Protein AF-A0A355EY61-F1 (afdb_monomer)

Structure (mmCIF, N/CA/C/O backbone):
data_AF-A0A355EY61-F1
#
_entry.id   AF-A0A355EY61-F1
#
loop_
_atom_site.group_PDB
_atom_site.id
_atom_site.type_symbol
_atom_site.label_atom_id
_atom_site.label_alt_id
_atom_site.label_comp_id
_atom_site.label_asym_id
_atom_site.label_entity_id
_atom_site.label_seq_id
_atom_site.pdbx_PDB_ins_code
_atom_site.Cartn_x
_atom_site.Cartn_y
_atom_site.Cartn_z
_atom_site.occupancy
_atom_site.B_iso_or_equiv
_atom_site.auth_seq_id
_atom_site.auth_comp_id
_atom_site.auth_asym_id
_atom_site.auth_atom_id
_atom_site.pdbx_PDB_model_num
ATOM 1 N N . MET A 1 1 ? -15.736 4.393 -1.976 1.00 70.94 1 MET A N 1
ATOM 2 C CA . MET A 1 1 ? -14.324 4.783 -1.796 1.00 70.94 1 MET A CA 1
ATOM 3 C C . MET A 1 1 ? -13.744 5.103 -3.166 1.00 70.94 1 MET A C 1
ATOM 5 O O . MET A 1 1 ? -14.042 4.361 -4.091 1.00 70.94 1 MET A O 1
ATOM 9 N N . ASP A 1 2 ? -12.980 6.187 -3.299 1.00 84.88 2 ASP A N 1
ATOM 10 C CA . ASP A 1 2 ? -12.221 6.498 -4.518 1.00 84.88 2 ASP A CA 1
ATOM 11 C C . ASP A 1 2 ? -10.753 6.102 -4.290 1.00 84.88 2 ASP A C 1
ATOM 13 O O . ASP A 1 2 ? -10.129 6.548 -3.317 1.00 84.88 2 ASP A O 1
ATOM 17 N N . VAL A 1 3 ? -10.239 5.183 -5.110 1.00 88.88 3 VAL A N 1
ATOM 18 C CA . VAL A 1 3 ? -8.876 4.637 -5.012 1.00 88.88 3 VAL A CA 1
ATOM 19 C C . VAL A 1 3 ? -8.209 4.752 -6.372 1.00 88.88 3 VAL A C 1
ATOM 21 O O . VAL A 1 3 ? -8.728 4.274 -7.381 1.00 88.88 3 VAL A O 1
ATOM 24 N N . LYS A 1 4 ? -7.035 5.383 -6.392 1.00 91.81 4 LYS A N 1
ATOM 25 C CA . LYS A 1 4 ? -6.248 5.578 -7.606 1.00 91.81 4 LYS A CA 1
ATOM 26 C C . LYS A 1 4 ? -5.435 4.310 -7.915 1.00 91.81 4 LYS A C 1
ATOM 28 O O . LYS A 1 4 ? -4.822 3.761 -7.004 1.00 91.81 4 LYS A O 1
ATOM 33 N N . PRO A 1 5 ? -5.374 3.855 -9.179 1.00 95.38 5 PRO A N 1
ATOM 34 C CA . PRO A 1 5 ? -4.490 2.759 -9.562 1.00 95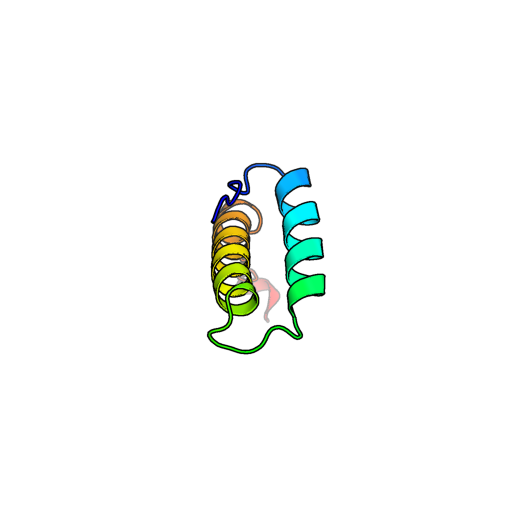.38 5 PRO A CA 1
ATOM 35 C C . PRO A 1 5 ? -3.011 3.149 -9.418 1.00 95.38 5 PRO A C 1
ATOM 37 O O . PRO A 1 5 ? -2.635 4.286 -9.711 1.00 95.38 5 PRO A O 1
ATOM 40 N N . VAL A 1 6 ? -2.169 2.181 -9.051 1.00 97.94 6 VAL A N 1
ATOM 41 C CA . VAL A 1 6 ? -0.712 2.338 -8.951 1.00 97.94 6 VAL A CA 1
ATOM 42 C C . VAL A 1 6 ? -0.078 1.987 -10.296 1.00 97.94 6 VAL A C 1
ATOM 44 O O . VAL A 1 6 ? -0.010 0.817 -10.664 1.00 97.94 6 VAL A O 1
ATOM 47 N N . LYS A 1 7 ? 0.324 2.999 -11.075 1.00 96.44 7 LYS A N 1
ATOM 48 C CA . LYS A 1 7 ? 0.872 2.806 -12.436 1.00 96.44 7 LYS A CA 1
ATOM 49 C C . LYS A 1 7 ? 2.298 3.307 -12.598 1.00 96.44 7 LYS A C 1
ATOM 51 O O . LYS A 1 7 ? 2.977 2.912 -13.538 1.00 96.44 7 LYS A O 1
ATOM 56 N N . THR A 1 8 ? 2.717 4.215 -11.730 1.00 97.69 8 THR A N 1
ATOM 57 C CA . THR A 1 8 ? 4.027 4.855 -11.780 1.00 97.69 8 THR A CA 1
ATOM 58 C C . THR A 1 8 ? 4.747 4.673 -10.454 1.00 97.69 8 THR A C 1
ATOM 60 O O . THR A 1 8 ? 4.118 4.457 -9.418 1.00 97.69 8 THR A O 1
ATOM 63 N N . GLU A 1 9 ? 6.064 4.851 -10.460 1.00 97.31 9 GLU A N 1
ATOM 64 C CA . GLU A 1 9 ? 6.857 4.837 -9.230 1.00 97.31 9 GLU A CA 1
ATOM 65 C C . GLU A 1 9 ? 6.403 5.923 -8.235 1.00 97.31 9 GLU A C 1
ATOM 67 O O . GLU A 1 9 ? 6.435 5.723 -7.022 1.00 97.31 9 GLU A O 1
ATOM 72 N N . GLN A 1 10 ? 5.920 7.064 -8.738 1.00 98.06 10 GLN A N 1
ATOM 73 C CA . GLN A 1 10 ? 5.352 8.116 -7.899 1.00 98.06 10 GLN A CA 1
ATOM 74 C C . GLN A 1 10 ? 4.066 7.651 -7.206 1.00 98.06 10 GLN A C 1
ATOM 76 O O . GLN A 1 10 ? 3.913 7.875 -6.005 1.00 98.06 10 GLN A O 1
ATOM 81 N N . ASP A 1 11 ? 3.162 6.991 -7.938 1.00 98.00 11 ASP A N 1
ATOM 82 C CA . ASP A 1 11 ? 1.947 6.415 -7.350 1.00 98.00 11 ASP A CA 1
ATOM 83 C C . ASP A 1 11 ? 2.303 5.352 -6.309 1.00 98.00 11 ASP A C 1
ATOM 85 O O . ASP A 1 11 ? 1.698 5.312 -5.240 1.00 98.00 11 ASP A O 1
ATOM 89 N N . TYR A 1 12 ? 3.308 4.525 -6.601 1.00 98.19 12 TYR A N 1
ATOM 90 C CA . TYR A 1 12 ? 3.791 3.476 -5.709 1.00 98.19 12 TYR A CA 1
ATOM 91 C C . TYR A 1 12 ? 4.304 4.065 -4.391 1.00 98.19 12 TYR A C 1
ATOM 93 O O . TYR A 1 12 ? 3.799 3.719 -3.324 1.00 98.19 12 TYR A O 1
ATOM 101 N N . ARG A 1 13 ? 5.212 5.048 -4.448 1.00 98.19 13 ARG A N 1
ATOM 102 C CA . ARG A 1 13 ? 5.741 5.728 -3.250 1.00 98.19 13 ARG A CA 1
ATOM 103 C C . ARG A 1 13 ? 4.647 6.437 -2.451 1.00 98.19 13 ARG A C 1
ATOM 105 O O . ARG A 1 13 ? 4.642 6.355 -1.226 1.00 98.19 13 ARG A O 1
ATOM 112 N N . ALA A 1 14 ? 3.712 7.108 -3.124 1.00 98.00 14 ALA A N 1
ATOM 113 C CA . ALA A 1 14 ? 2.590 7.766 -2.455 1.00 98.00 14 ALA A CA 1
ATOM 114 C C . ALA A 1 14 ? 1.653 6.756 -1.769 1.00 98.00 14 ALA A C 1
ATOM 116 O O . ALA A 1 14 ? 1.160 7.013 -0.670 1.00 98.00 14 ALA A O 1
ATOM 117 N N . THR A 1 15 ? 1.438 5.600 -2.399 1.00 98.00 15 THR A N 1
ATOM 118 C CA . THR A 1 15 ? 0.603 4.523 -1.853 1.00 98.00 15 THR A CA 1
ATOM 119 C C . THR A 1 15 ? 1.260 3.876 -0.640 1.00 98.00 15 THR A C 1
ATOM 121 O O . THR A 1 15 ? 0.588 3.694 0.370 1.00 98.00 15 THR A O 1
ATOM 124 N N . LEU A 1 16 ? 2.574 3.631 -0.673 1.00 98.25 16 LEU A N 1
ATOM 125 C CA . LEU A 1 16 ? 3.322 3.138 0.490 1.00 98.25 16 LEU A CA 1
ATOM 126 C C . LEU A 1 16 ? 3.214 4.080 1.698 1.00 98.25 16 LEU A C 1
ATOM 128 O O . LEU A 1 16 ? 3.003 3.623 2.817 1.00 98.25 16 LEU A O 1
ATOM 132 N N . GLN A 1 17 ? 3.290 5.395 1.480 1.00 98.12 17 GLN A N 1
ATOM 133 C CA . GLN A 1 17 ? 3.121 6.372 2.562 1.00 98.12 17 GLN A CA 1
ATOM 134 C C . GLN A 1 17 ? 1.707 6.363 3.157 1.00 98.12 17 GLN A C 1
ATOM 136 O O . GLN A 1 17 ? 1.532 6.625 4.344 1.00 98.12 17 GLN A O 1
ATOM 141 N N . GLU A 1 18 ? 0.680 6.122 2.343 1.00 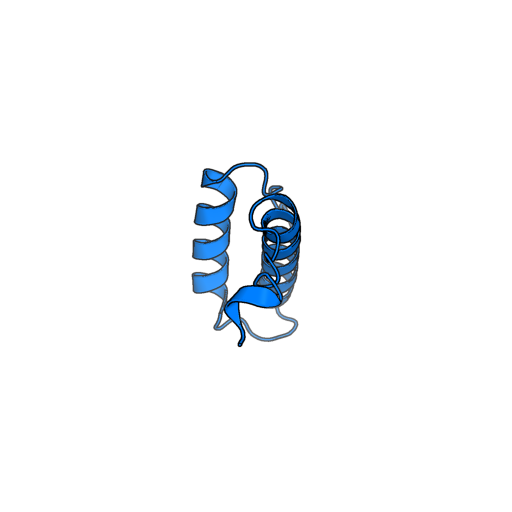97.44 18 GLU A N 1
ATOM 142 C CA . GLU A 1 18 ? -0.695 5.980 2.836 1.00 97.44 18 GLU A CA 1
ATOM 143 C C . GLU A 1 18 ? -0.873 4.674 3.613 1.00 97.44 18 GLU A C 1
ATOM 145 O O . GLU A 1 18 ? -1.459 4.685 4.691 1.00 97.44 18 GLU A O 1
ATOM 150 N N . ILE A 1 19 ? -0.309 3.574 3.115 1.00 98.12 19 ILE A N 1
ATOM 151 C CA . ILE A 1 19 ? -0.275 2.286 3.815 1.00 98.12 19 ILE A CA 1
ATOM 152 C C . ILE A 1 19 ? 0.362 2.447 5.201 1.00 98.12 19 ILE A C 1
ATOM 154 O O . ILE A 1 19 ? -0.231 2.023 6.189 1.00 98.12 19 ILE A O 1
ATOM 158 N N . GLU A 1 20 ? 1.510 3.124 5.298 1.00 98.06 20 GLU A N 1
ATOM 159 C CA . GLU A 1 20 ? 2.189 3.395 6.572 1.00 98.06 20 GLU A CA 1
ATOM 160 C C . GLU A 1 20 ? 1.291 4.161 7.556 1.00 98.06 20 GLU A C 1
ATOM 162 O O . GLU A 1 20 ? 1.204 3.798 8.730 1.00 98.06 20 GLU A O 1
ATOM 167 N N . ARG A 1 21 ? 0.553 5.174 7.079 1.00 97.62 21 ARG A N 1
ATOM 168 C CA . ARG A 1 21 ? -0.405 5.929 7.909 1.00 97.62 21 ARG A CA 1
ATOM 169 C C . ARG A 1 21 ? -1.569 5.077 8.410 1.00 97.62 21 ARG A C 1
ATOM 171 O O . ARG A 1 21 ? -2.108 5.369 9.475 1.00 97.62 21 ARG A O 1
ATOM 178 N N . LEU A 1 22 ? -1.969 4.065 7.644 1.00 97.56 22 LEU A N 1
ATOM 179 C CA . LEU A 1 22 ? -3.113 3.207 7.945 1.00 97.56 22 LEU A CA 1
ATOM 180 C C . LEU A 1 22 ? -2.729 1.932 8.710 1.00 97.56 22 LEU A C 1
ATOM 182 O O . LEU A 1 22 ? -3.617 1.172 9.070 1.00 97.56 22 LEU A O 1
ATOM 186 N N . MET A 1 23 ? -1.448 1.701 9.021 1.00 95.19 23 MET A N 1
ATOM 187 C CA . MET A 1 23 ? -0.984 0.482 9.710 1.00 95.19 23 MET A CA 1
ATOM 188 C C . MET A 1 23 ? -1.662 0.210 11.062 1.00 95.19 23 MET A C 1
ATOM 190 O O . MET A 1 23 ? -1.723 -0.935 11.500 1.00 95.19 23 MET A O 1
ATOM 194 N N . SER A 1 24 ? -2.164 1.245 11.738 1.00 97.12 24 SER A N 1
ATOM 195 C CA . SER A 1 24 ? -2.897 1.129 13.005 1.00 97.12 24 SER A CA 1
ATOM 196 C C . SER A 1 24 ? -4.420 1.061 12.836 1.00 97.12 24 SER A C 1
ATOM 198 O O . SER A 1 24 ? -5.144 1.102 13.834 1.00 97.12 24 SER A O 1
ATOM 200 N N . ALA A 1 25 ? -4.917 0.981 11.597 1.00 97.88 25 ALA A N 1
ATOM 201 C CA . ALA A 1 25 ? -6.340 0.889 11.313 1.00 97.88 25 ALA A CA 1
ATOM 202 C C . ALA A 1 25 ? -6.951 -0.360 11.955 1.00 97.88 25 ALA A C 1
ATOM 204 O O . ALA A 1 25 ? -6.357 -1.439 11.989 1.00 97.88 25 ALA A O 1
ATOM 205 N N . VAL A 1 26 ? -8.170 -0.204 12.468 1.00 97.88 26 VAL A N 1
ATOM 206 C CA . VAL A 1 26 ? -8.898 -1.314 13.078 1.00 97.88 26 VAL A CA 1
ATOM 207 C C . VAL A 1 26 ? -9.376 -2.251 11.964 1.00 97.88 26 VAL A C 1
ATOM 209 O O . VAL A 1 26 ? -9.998 -1.783 11.008 1.00 97.88 26 VAL A O 1
ATOM 212 N N . PRO A 1 27 ? -9.144 -3.571 12.068 1.00 94.25 27 PRO A N 1
ATOM 213 C CA . PRO A 1 27 ? -9.661 -4.526 11.095 1.00 94.25 27 PRO A CA 1
ATOM 214 C C . PRO A 1 27 ? -11.179 -4.399 10.919 1.00 94.25 27 PRO A C 1
ATOM 216 O O . PRO A 1 27 ? -11.924 -4.346 11.899 1.00 94.25 27 PRO A O 1
ATOM 219 N N . GLY A 1 28 ? -11.637 -4.345 9.667 1.00 93.31 28 GLY A N 1
ATOM 220 C CA . GLY A 1 28 ? -13.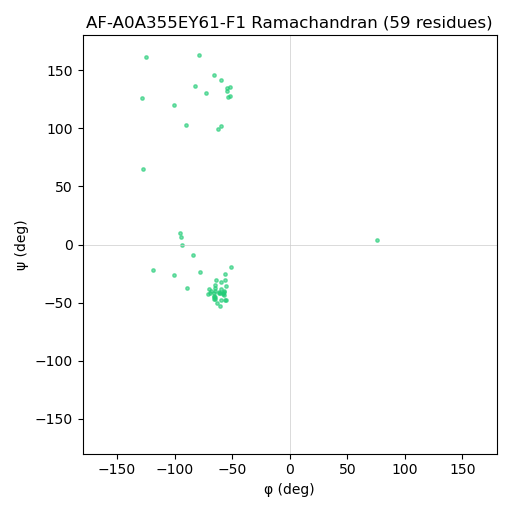051 -4.156 9.328 1.00 93.31 28 GLY A CA 1
ATOM 221 C C . GLY A 1 28 ? -13.584 -2.728 9.507 1.00 93.31 28 GLY A C 1
ATOM 222 O O . GLY A 1 28 ? -14.779 -2.508 9.315 1.00 93.31 28 GLY A O 1
ATOM 223 N N . SER A 1 29 ? -12.743 -1.751 9.871 1.00 97.56 29 SER A N 1
ATOM 224 C CA . SER A 1 29 ? -13.097 -0.332 9.752 1.00 97.56 29 SER A CA 1
ATOM 225 C C . SER A 1 29 ? -12.937 0.148 8.302 1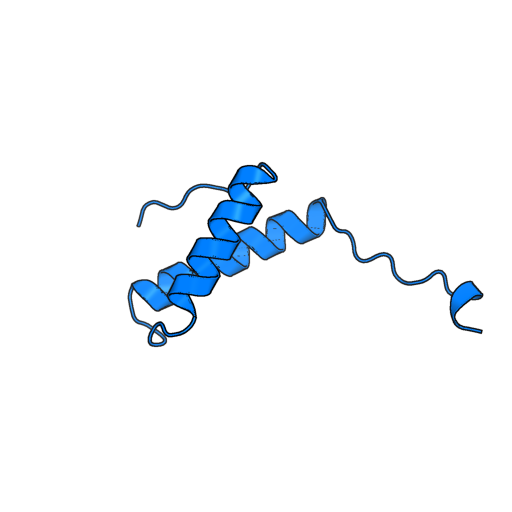.00 97.56 29 SER A C 1
ATOM 227 O O . SER A 1 29 ? -12.228 -0.492 7.524 1.00 97.56 29 SER A O 1
ATOM 229 N N . PRO A 1 30 ? -13.525 1.298 7.923 1.00 97.00 30 PRO A N 1
ATOM 230 C CA . PRO A 1 30 ? -13.316 1.883 6.596 1.00 97.00 30 PRO A CA 1
ATOM 231 C C . PRO A 1 30 ? -11.835 2.112 6.249 1.00 97.00 30 PRO A C 1
ATOM 233 O O . PRO A 1 30 ? -11.427 1.955 5.099 1.00 97.00 30 PRO A O 1
ATOM 236 N N . GLU A 1 31 ? -11.017 2.475 7.237 1.00 97.38 31 GLU A N 1
ATOM 237 C CA . GLU A 1 31 ? -9.567 2.618 7.104 1.00 97.38 31 GLU A CA 1
ATOM 238 C C . GLU A 1 31 ? -8.875 1.269 6.889 1.00 97.38 31 GLU A C 1
ATOM 240 O O . GLU A 1 31 ? -7.966 1.187 6.066 1.00 97.38 31 GLU A O 1
ATOM 245 N N . GLY A 1 32 ? -9.322 0.218 7.585 1.00 97.88 32 GLY A N 1
ATOM 246 C CA . GLY A 1 32 ? -8.828 -1.147 7.400 1.00 97.88 32 GLY A CA 1
ATOM 247 C C . GLY A 1 32 ? -9.165 -1.691 6.010 1.00 97.88 32 GLY A C 1
ATOM 248 O O . GLY A 1 32 ? -8.280 -2.157 5.301 1.00 97.88 32 GLY A O 1
ATOM 249 N N . GLU A 1 33 ? -10.411 -1.520 5.559 1.00 97.44 33 GLU A N 1
ATOM 250 C CA . GLU A 1 33 ? -10.818 -1.893 4.197 1.00 97.44 33 GLU A CA 1
ATOM 251 C C . GLU A 1 33 ? -10.015 -1.128 3.133 1.00 97.44 33 GLU A C 1
ATOM 253 O O . GLU A 1 33 ? -9.642 -1.681 2.096 1.00 97.44 33 GLU A O 1
ATOM 258 N N . ARG A 1 34 ? -9.714 0.155 3.379 1.00 97.19 34 ARG A N 1
ATOM 259 C CA . ARG A 1 34 ? -8.845 0.944 2.498 1.00 97.19 34 ARG A CA 1
ATOM 260 C C . ARG A 1 34 ? -7.423 0.394 2.487 1.00 97.19 34 ARG A C 1
ATOM 262 O O . ARG A 1 34 ? -6.856 0.267 1.404 1.00 97.19 34 ARG A O 1
ATOM 269 N N . LEU A 1 35 ? -6.860 0.076 3.652 1.00 97.75 35 LEU A N 1
ATOM 270 C CA . LEU A 1 35 ? -5.524 -0.504 3.769 1.00 97.75 35 LEU A CA 1
ATOM 271 C C . LEU A 1 35 ? -5.408 -1.792 2.942 1.00 97.75 35 LEU A C 1
ATOM 273 O O . LEU A 1 35 ? -4.482 -1.901 2.137 1.00 97.75 35 LEU A O 1
ATOM 277 N N . ASP A 1 36 ? -6.377 -2.700 3.061 1.00 97.69 36 ASP A N 1
ATOM 278 C CA . ASP A 1 36 ? -6.394 -3.973 2.327 1.00 97.69 36 ASP A CA 1
ATOM 279 C C . ASP A 1 36 ? -6.340 -3.763 0.803 1.00 97.69 36 ASP A C 1
ATOM 281 O O . ASP A 1 36 ? -5.571 -4.417 0.086 1.00 97.69 36 ASP A O 1
ATOM 285 N N . VAL A 1 37 ? -7.112 -2.798 0.287 1.00 97.75 37 VAL A N 1
ATOM 286 C CA . VAL A 1 37 ? -7.095 -2.459 -1.144 1.00 97.75 37 VAL A CA 1
ATOM 287 C C . VAL A 1 37 ? -5.744 -1.880 -1.564 1.00 97.75 37 VAL A C 1
ATOM 289 O O . VAL A 1 37 ? -5.219 -2.258 -2.612 1.00 97.75 37 VAL A O 1
ATOM 292 N N . LEU A 1 38 ? -5.168 -0.964 -0.781 1.00 97.94 38 LEU A N 1
ATOM 293 C CA . LEU A 1 38 ? -3.896 -0.326 -1.135 1.00 97.94 38 LEU A CA 1
ATOM 294 C C . LEU A 1 38 ? -2.739 -1.327 -1.147 1.00 97.94 38 LEU A C 1
ATOM 296 O O . LEU A 1 38 ? -1.935 -1.294 -2.080 1.00 97.94 38 LEU A O 1
ATOM 300 N N . VAL A 1 39 ? -2.686 -2.240 -0.173 1.00 97.81 39 VAL A N 1
ATOM 301 C CA . VAL A 1 39 ? -1.694 -3.327 -0.140 1.00 97.81 39 VAL A CA 1
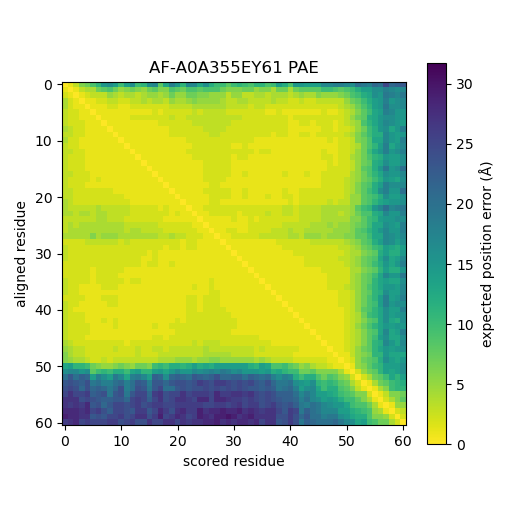ATOM 302 C C . VAL A 1 39 ? -1.828 -4.201 -1.385 1.00 97.81 39 VAL A C 1
ATOM 304 O O . VAL A 1 39 ? -0.846 -4.406 -2.093 1.00 97.81 39 VAL A O 1
ATOM 307 N N . THR A 1 40 ? -3.051 -4.605 -1.738 1.00 97.88 40 THR A N 1
ATOM 308 C CA . THR A 1 40 ? -3.311 -5.405 -2.949 1.00 97.88 40 THR A CA 1
ATOM 309 C C . THR A 1 40 ? -2.815 -4.706 -4.227 1.00 97.88 40 THR A C 1
ATOM 311 O O . THR A 1 40 ? -2.272 -5.344 -5.132 1.00 97.88 40 THR A O 1
ATOM 314 N N . LEU A 1 41 ? -2.990 -3.383 -4.331 1.00 97.88 41 LEU A N 1
ATOM 315 C CA . LEU A 1 41 ? -2.519 -2.605 -5.484 1.00 97.88 41 LEU A CA 1
ATOM 316 C C . LEU A 1 41 ? -0.991 -2.499 -5.542 1.00 97.88 41 LEU A C 1
ATOM 318 O O . LEU A 1 41 ? -0.420 -2.550 -6.634 1.00 97.88 41 LEU A O 1
ATOM 322 N N . VAL A 1 42 ? -0.343 -2.357 -4.387 1.00 98.00 42 VAL A N 1
ATOM 323 C CA . VAL A 1 42 ? 1.119 -2.345 -4.265 1.00 98.00 42 VAL A CA 1
ATOM 324 C C . VAL A 1 42 ? 1.696 -3.689 -4.698 1.00 98.00 42 VAL A C 1
ATOM 326 O O . VAL A 1 42 ? 2.528 -3.708 -5.601 1.00 98.00 42 VAL A O 1
ATOM 329 N N . GLU A 1 43 ? 1.178 -4.805 -4.184 1.00 97.12 43 GLU A N 1
ATOM 330 C CA . GLU A 1 43 ? 1.625 -6.153 -4.570 1.00 97.12 43 GLU A CA 1
ATOM 331 C C . GLU A 1 43 ? 1.490 -6.404 -6.081 1.00 97.12 43 GLU A C 1
ATOM 333 O O . GLU A 1 43 ? 2.363 -6.999 -6.720 1.00 97.12 43 GLU A O 1
ATOM 338 N N . ALA A 1 44 ? 0.386 -5.946 -6.682 1.00 96.56 44 ALA A N 1
ATOM 339 C CA . ALA A 1 44 ? 0.167 -6.068 -8.120 1.00 96.56 44 ALA A CA 1
ATOM 340 C C . ALA A 1 44 ? 1.192 -5.261 -8.933 1.00 96.56 44 ALA A C 1
ATOM 342 O O . ALA A 1 44 ? 1.668 -5.743 -9.964 1.00 96.56 44 ALA A O 1
ATOM 343 N N . TYR A 1 45 ? 1.545 -4.057 -8.474 1.00 96.38 45 TYR A N 1
ATOM 344 C CA . TYR A 1 45 ? 2.596 -3.247 -9.085 1.00 96.38 45 TYR A CA 1
ATOM 345 C C . TYR A 1 45 ? 3.969 -3.916 -8.935 1.00 96.38 45 TYR A C 1
ATOM 347 O O . TYR A 1 45 ? 4.695 -4.045 -9.923 1.00 96.38 45 TYR A O 1
ATOM 355 N N . GLU A 1 46 ? 4.306 -4.390 -7.734 1.00 95.69 46 GLU A N 1
ATOM 356 C CA . GLU A 1 46 ? 5.595 -5.019 -7.435 1.00 95.69 46 GLU A CA 1
ATOM 357 C C . GLU A 1 46 ? 5.826 -6.284 -8.257 1.00 95.69 46 GLU A C 1
ATOM 359 O O . GLU A 1 46 ? 6.898 -6.444 -8.825 1.00 95.69 46 GLU A O 1
ATOM 364 N N . ARG A 1 47 ? 4.810 -7.133 -8.439 1.00 93.69 47 ARG A N 1
ATOM 365 C CA . ARG A 1 47 ? 4.928 -8.347 -9.268 1.00 93.69 47 ARG A CA 1
ATOM 366 C C . ARG A 1 47 ? 5.387 -8.065 -10.703 1.00 93.69 47 ARG A C 1
ATOM 368 O O . ARG A 1 47 ? 6.002 -8.924 -11.327 1.00 93.69 47 ARG A O 1
ATOM 375 N N . VAL A 1 48 ? 5.050 -6.892 -11.237 1.00 92.50 48 VAL A N 1
ATOM 376 C CA . VAL A 1 48 ? 5.416 -6.481 -12.600 1.00 92.50 48 VAL A CA 1
ATOM 377 C C . VAL A 1 48 ? 6.773 -5.774 -12.633 1.00 92.50 48 VAL A C 1
ATOM 379 O O . VAL A 1 48 ? 7.520 -5.950 -13.591 1.00 92.50 48 VAL A O 1
ATOM 382 N N . HIS A 1 49 ? 7.088 -4.969 -11.615 1.00 92.19 49 HIS A N 1
ATOM 383 C CA . HIS A 1 49 ? 8.247 -4.063 -11.629 1.00 92.19 49 HIS A CA 1
ATOM 384 C C . HIS A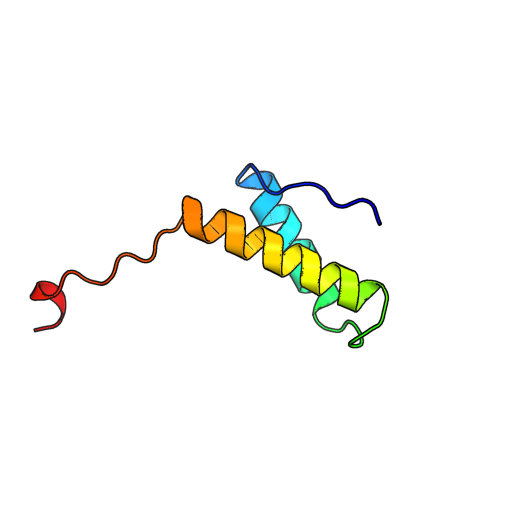 1 49 ? 9.459 -4.586 -10.853 1.00 92.19 49 HIS A C 1
ATOM 386 O O . HIS A 1 49 ? 10.589 -4.222 -11.168 1.00 92.19 49 HIS A O 1
ATOM 392 N N . PHE A 1 50 ? 9.226 -5.439 -9.861 1.00 88.50 50 PHE A N 1
ATOM 393 C CA . PHE A 1 50 ? 10.225 -6.086 -9.018 1.00 88.50 50 PHE A CA 1
ATOM 394 C C . PHE A 1 50 ? 9.972 -7.599 -9.036 1.00 88.50 50 PHE A C 1
ATOM 396 O O . PHE A 1 50 ? 9.566 -8.175 -8.021 1.00 88.50 50 PHE A O 1
ATOM 403 N N . PRO A 1 51 ? 10.136 -8.261 -10.198 1.00 82.19 51 PRO A N 1
ATOM 404 C CA . PRO A 1 51 ? 10.066 -9.711 -10.237 1.00 82.19 51 PRO A CA 1
ATOM 405 C C . PRO A 1 51 ? 11.065 -10.267 -9.222 1.00 82.19 51 PRO A C 1
ATOM 407 O O . PRO A 1 51 ? 12.193 -9.788 -9.124 1.00 82.19 51 PRO A O 1
ATOM 410 N N . LEU A 1 52 ? 10.628 -11.251 -8.436 1.00 70.50 52 LEU A N 1
ATOM 411 C CA . LEU A 1 52 ? 11.539 -12.009 -7.594 1.00 70.50 52 LEU A CA 1
ATOM 412 C C . LEU A 1 52 ? 12.512 -12.718 -8.537 1.00 70.50 52 LEU A C 1
ATOM 414 O O . LEU A 1 52 ? 12.161 -13.750 -9.114 1.00 70.50 52 LEU A O 1
ATOM 418 N N . ASP A 1 53 ? 13.707 -12.158 -8.711 1.00 63.53 53 ASP A N 1
ATOM 419 C CA . ASP A 1 53 ? 14.845 -12.934 -9.174 1.00 63.53 53 ASP A CA 1
ATOM 420 C C . ASP A 1 53 ? 15.032 -14.021 -8.116 1.00 63.53 53 ASP A C 1
ATOM 422 O O . ASP A 1 53 ? 15.500 -13.776 -7.001 1.00 63.53 53 ASP A O 1
ATOM 426 N N . LEU A 1 54 ? 14.571 -15.234 -8.430 1.00 59.78 54 LEU A N 1
ATOM 427 C CA . LEU A 1 54 ? 15.101 -16.405 -7.754 1.00 59.78 54 LEU A CA 1
ATOM 428 C C . LEU A 1 54 ? 16.620 -16.304 -7.937 1.00 59.78 54 LEU A C 1
ATOM 430 O O . LEU A 1 54 ? 17.043 -16.126 -9.084 1.00 59.78 54 LEU A O 1
ATOM 434 N N . PRO A 1 55 ? 17.430 -16.363 -6.863 1.00 59.19 55 PRO A N 1
ATOM 435 C CA . PRO A 1 55 ? 18.873 -16.392 -7.038 1.00 59.19 55 PRO A CA 1
ATOM 436 C C . PRO A 1 55 ? 19.194 -17.507 -8.033 1.00 59.19 55 PRO A C 1
ATOM 438 O O . PRO A 1 55 ? 18.594 -18.589 -7.961 1.00 59.19 55 PRO A O 1
ATOM 441 N N . ASP A 1 56 ? 20.078 -17.226 -8.991 1.00 54.78 56 ASP A N 1
ATOM 442 C CA . ASP A 1 56 ? 20.543 -18.250 -9.921 1.00 54.78 56 ASP A CA 1
ATOM 443 C C . ASP A 1 56 ? 21.025 -19.443 -9.070 1.00 54.78 56 ASP A C 1
ATOM 445 O O . ASP A 1 56 ? 21.793 -19.228 -8.124 1.00 54.78 56 ASP A O 1
ATOM 449 N N . PRO A 1 57 ? 20.563 -20.687 -9.320 1.00 61.91 57 PRO A N 1
ATOM 450 C CA . PRO A 1 57 ? 20.942 -21.859 -8.528 1.00 61.91 57 PRO A CA 1
ATOM 451 C C . PRO A 1 57 ? 22.456 -22.038 -8.352 1.00 61.91 57 PRO A C 1
ATOM 453 O O . PRO A 1 57 ? 22.885 -22.751 -7.446 1.00 61.91 57 PRO A O 1
ATOM 456 N N . VAL A 1 58 ? 23.261 -21.404 -9.210 1.00 61.47 58 VAL A N 1
ATOM 457 C CA . VAL A 1 58 ? 24.725 -21.411 -9.154 1.00 61.47 58 VAL A CA 1
ATOM 458 C C . VAL A 1 58 ? 25.299 -20.463 -8.085 1.00 61.47 58 VAL A C 1
ATOM 460 O O . VAL A 1 58 ? 26.393 -20.725 -7.597 1.00 61.47 58 VAL A O 1
ATOM 463 N N . GLU A 1 59 ? 24.589 -19.413 -7.659 1.00 57.38 59 GLU A N 1
ATOM 464 C CA . GLU A 1 59 ? 25.057 -18.488 -6.603 1.00 57.38 59 GLU A CA 1
ATOM 465 C C . GLU A 1 59 ? 24.777 -18.989 -5.174 1.00 57.38 59 GLU A C 1
ATOM 467 O O . GLU A 1 59 ? 25.271 -18.414 -4.204 1.00 57.38 59 GLU A O 1
ATOM 472 N N . ALA A 1 60 ? 24.002 -20.069 -5.026 1.00 62.38 60 ALA A N 1
ATOM 473 C CA . 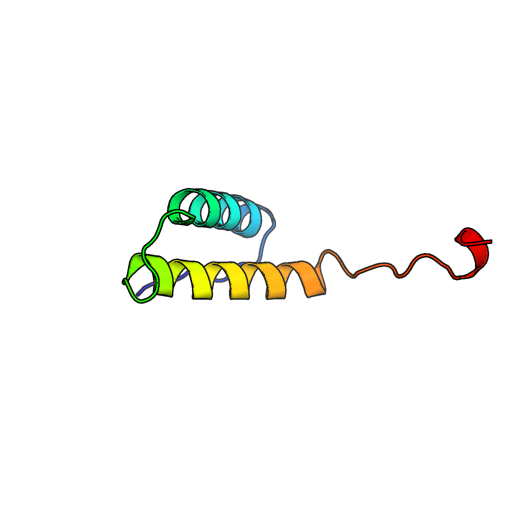ALA A 1 60 ? 23.645 -20.659 -3.734 1.00 62.38 60 ALA A CA 1
ATOM 474 C C . ALA A 1 60 ? 24.556 -21.829 -3.289 1.00 62.38 60 ALA A C 1
ATOM 476 O O . ALA A 1 60 ? 24.205 -22.520 -2.327 1.00 62.38 60 ALA A O 1
ATOM 477 N N . ILE A 1 61 ? 25.685 -22.079 -3.974 1.00 58.31 61 ILE A N 1
ATOM 478 C CA . ILE A 1 61 ? 26.616 -23.201 -3.712 1.00 58.31 61 ILE A CA 1
ATOM 479 C C . ILE A 1 61 ? 27.977 -22.703 -3.228 1.00 58.31 61 ILE A C 1
ATOM 481 O O . ILE A 1 61 ? 28.557 -21.815 -3.888 1.00 58.31 61 ILE A O 1
#

Mean predicted aligned error: 6.27 Å

Radius of gyration: 15.03 Å; Cα contacts (8 Å, |Δi|>4): 34; chains: 1; bounding box: 41×31×26 Å

Nearest PDB structures (foldseek):
  6v7u-assembly1_B  TM=5.851E-01  e=5.455E+00  Casadabanvirus DMS3

pLDDT: mean 89.86, std 13.66, range [54.78, 98.25]

Sequence (61 aa):
MDVKPVKTEQDYRATLQEIERLMSAVPGSPEGERLDVLVTLVEAYERVHFPLDLPDPVEAI

Foldseek 3Di:
DDDDADDDPVSLVVLVVLLVVLVPPDCPDPSNVVNVVSVVRNVVVCCVVPPPPPPDPVVVD

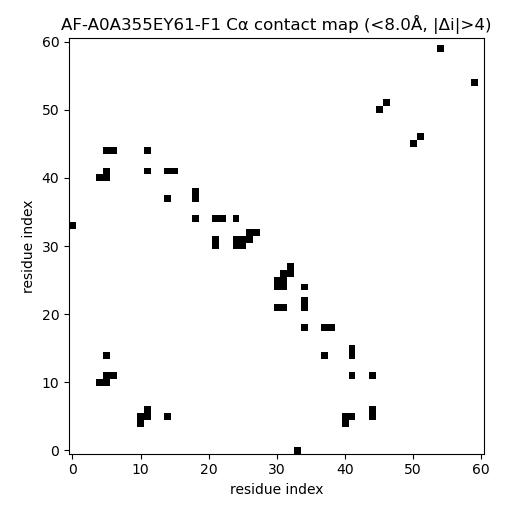Secondary structure (DSSP, 8-state):
-------SHHHHHHHHHHHHHHTTPPTTSHHHHHHHHHHHHHHHHHHHHS---PPPTTTT-

Solvent-accessible surface area (backbone atoms only — not comparable to full-atom values): 3810 Å² total; per-residue (Å²): 138,92,80,83,81,54,84,45,72,67,44,43,56,55,48,52,5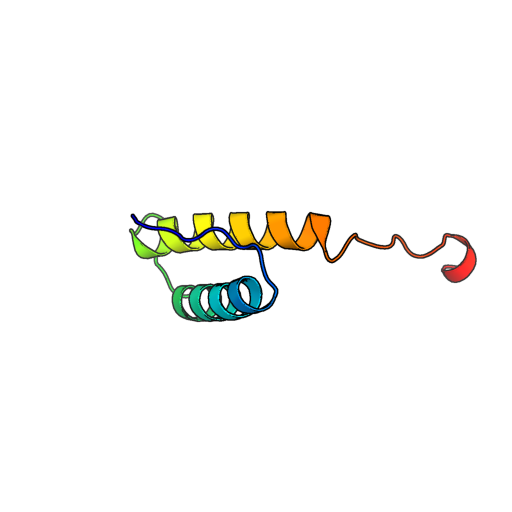7,50,43,62,74,35,70,80,40,53,85,86,34,76,54,22,56,48,35,56,52,52,53,54,42,49,54,59,40,37,61,73,77,56,60,81,74,70,76,57,80,75,80,79,112